Protein AF-A0A356WYN8-F1 (afdb_monomer_lite)

Secondary structure (DSSP, 8-state):
----HHHHHHHHTTS-TTS---EEEE--HHHHHHH-TTSHHHHHHTTS--S-BTTTB-----SS-SEEEE-

Foldseek 3Di:
DQQDQVSVVVVVVVDPPPPDFAEAEDEDLVVVLVPPVPCPSVCVVVVNDAQDDSHHHGGDGHPDGPYYHYD

Radius of gyration: 14.28 Å; chains: 1; bounding box: 31×24×35 Å

pLDDT: mean 93.76, std 2.4, range [83.62, 97.12]

Structure (mmCIF, N/CA/C/O backbone):
data_AF-A0A356WYN8-F1
#
_entry.id   AF-A0A356WYN8-F1
#
loop_
_atom_site.group_PDB
_atom_site.id
_atom_site.type_symbol
_atom_site.label_atom_id
_atom_site.label_alt_id
_atom_site.label_comp_id
_atom_site.label_asym_id
_atom_site.label_entity_id
_atom_site.label_seq_id
_atom_site.pdbx_PDB_ins_code
_atom_site.Cartn_x
_atom_site.Cartn_y
_atom_site.Cartn_z
_atom_site.occupancy
_atom_site.B_iso_or_equiv
_atom_site.auth_seq_id
_atom_site.auth_comp_id
_atom_site.auth_asym_id
_atom_site.auth_atom_id
_atom_site.pdbx_PDB_model_num
ATOM 1 N N . VAL A 1 1 ? -5.360 -1.588 -4.498 1.00 83.62 1 VAL A N 1
ATOM 2 C CA . VAL A 1 1 ? -3.976 -1.267 -4.073 1.00 83.62 1 VAL A CA 1
ATOM 3 C C . VAL A 1 1 ? -3.133 -2.514 -4.283 1.00 83.62 1 VAL A C 1
ATOM 5 O O . VAL A 1 1 ? -3.719 -3.590 -4.275 1.00 83.62 1 VAL A O 1
ATOM 8 N N . SER A 1 2 ? -1.829 -2.382 -4.529 1.00 91.12 2 SER A N 1
ATOM 9 C CA . SER A 1 2 ? -0.904 -3.513 -4.715 1.00 91.12 2 SER A CA 1
ATOM 10 C C . SER A 1 2 ? 0.017 -3.609 -3.494 1.00 91.12 2 SER A C 1
ATOM 12 O O . SER A 1 2 ? 1.095 -3.017 -3.531 1.00 91.12 2 SER A O 1
ATOM 14 N N . PRO A 1 3 ? -0.422 -4.249 -2.393 1.00 93.00 3 PRO A N 1
ATOM 15 C CA . PRO A 1 3 ? 0.269 -4.179 -1.108 1.00 93.00 3 PRO A CA 1
ATOM 16 C C . PRO A 1 3 ? 1.539 -5.028 -1.044 1.00 93.00 3 PRO A C 1
ATOM 18 O O . PRO A 1 3 ? 2.446 -4.637 -0.324 1.00 93.00 3 PRO A O 1
ATOM 21 N N . TYR A 1 4 ? 1.635 -6.126 -1.795 1.00 95.25 4 TYR A N 1
ATOM 22 C CA . TYR A 1 4 ? 2.745 -7.077 -1.691 1.00 95.25 4 TYR A CA 1
ATOM 23 C C . TYR A 1 4 ? 3.751 -6.928 -2.837 1.00 95.25 4 TYR A C 1
ATOM 25 O O . TYR A 1 4 ? 3.365 -6.752 -3.997 1.00 95.25 4 TYR A O 1
ATOM 33 N N . GLU A 1 5 ? 5.044 -7.022 -2.527 1.00 94.25 5 GLU A N 1
ATOM 34 C CA . GLU A 1 5 ? 6.129 -6.901 -3.507 1.00 94.25 5 GLU A CA 1
ATOM 35 C C . GLU A 1 5 ? 6.103 -8.043 -4.520 1.00 94.25 5 GLU A C 1
ATOM 37 O O . GLU A 1 5 ? 6.239 -7.801 -5.717 1.00 94.25 5 GLU A O 1
ATOM 42 N N . ASN A 1 6 ? 5.823 -9.268 -4.069 1.00 95.12 6 ASN A N 1
ATOM 43 C CA . ASN A 1 6 ? 5.734 -10.436 -4.947 1.00 95.12 6 ASN A CA 1
ATOM 44 C C . ASN A 1 6 ? 4.687 -10.251 -6.054 1.00 95.12 6 ASN A C 1
ATOM 46 O O . ASN A 1 6 ? 4.947 -10.588 -7.209 1.00 95.12 6 ASN A O 1
ATOM 50 N N . ASP A 1 7 ? 3.534 -9.660 -5.731 1.00 95.19 7 ASP A N 1
ATOM 51 C CA . ASP A 1 7 ? 2.483 -9.393 -6.714 1.00 95.19 7 ASP A CA 1
ATOM 52 C C . ASP A 1 7 ? 2.924 -8.324 -7.720 1.00 95.19 7 ASP A C 1
ATOM 54 O O . ASP A 1 7 ? 2.706 -8.466 -8.926 1.00 95.19 7 ASP A O 1
ATOM 58 N N . ARG A 1 8 ? 3.584 -7.256 -7.247 1.00 94.88 8 ARG A N 1
ATOM 59 C CA . ARG A 1 8 ? 4.138 -6.209 -8.122 1.00 94.88 8 ARG A CA 1
ATOM 60 C C . ARG A 1 8 ? 5.204 -6.779 -9.053 1.00 94.88 8 ARG A C 1
ATOM 62 O O . ARG A 1 8 ? 5.179 -6.484 -10.250 1.00 94.88 8 ARG A O 1
ATOM 69 N N . HIS A 1 9 ? 6.091 -7.620 -8.526 1.00 93.44 9 HIS A N 1
ATOM 70 C CA . HIS A 1 9 ? 7.116 -8.307 -9.299 1.00 93.44 9 HIS A CA 1
ATOM 71 C C . HIS A 1 9 ? 6.485 -9.222 -10.349 1.00 93.44 9 HIS A C 1
ATOM 73 O O . HIS A 1 9 ? 6.843 -9.127 -11.523 1.00 93.44 9 HIS A O 1
ATOM 79 N N . TYR A 1 10 ? 5.537 -10.079 -9.966 1.00 95.00 10 TYR A N 1
ATOM 80 C CA . TYR A 1 10 ? 4.860 -10.984 -10.894 1.00 95.00 10 TYR A CA 1
ATOM 81 C C . TYR A 1 10 ? 4.203 -10.215 -12.046 1.00 95.00 10 TYR A C 1
ATOM 83 O O . TYR A 1 10 ? 4.425 -10.529 -13.213 1.00 95.00 10 TYR A O 1
ATOM 91 N N . VAL A 1 11 ? 3.459 -9.149 -11.734 1.00 94.69 11 VAL A N 1
ATOM 92 C CA . VAL A 1 11 ? 2.819 -8.308 -12.753 1.00 94.69 11 VAL A CA 1
ATOM 93 C C . VAL A 1 11 ? 3.857 -7.653 -13.664 1.00 94.69 11 VAL A C 1
ATOM 95 O O . VAL A 1 11 ? 3.641 -7.611 -14.872 1.00 94.69 11 VAL A O 1
ATOM 98 N N . SER A 1 12 ? 4.994 -7.190 -13.132 1.00 93.94 12 SER A N 1
ATOM 99 C CA . SER A 1 12 ? 6.054 -6.581 -13.949 1.00 93.94 12 SER A CA 1
ATOM 100 C C . SER A 1 12 ? 6.600 -7.521 -15.032 1.00 93.94 12 SER A C 1
ATOM 102 O O . SER A 1 12 ? 6.912 -7.064 -16.130 1.00 93.94 12 SER A O 1
ATOM 104 N N . GLN A 1 13 ? 6.636 -8.832 -14.765 1.00 95.44 13 GLN A N 1
ATOM 105 C CA . GLN A 1 13 ? 7.129 -9.851 -15.700 1.00 95.44 13 GLN A CA 1
ATOM 106 C C . GLN A 1 13 ? 6.171 -10.117 -16.868 1.00 95.44 13 GLN A C 1
ATOM 108 O O . GLN A 1 13 ? 6.564 -10.733 -17.856 1.00 95.44 13 GLN A O 1
ATOM 113 N N . LEU A 1 14 ? 4.920 -9.654 -16.777 1.00 96.75 14 LEU A N 1
ATOM 114 C CA . LEU A 1 14 ? 3.930 -9.774 -17.850 1.00 96.75 14 LEU A CA 1
ATOM 115 C C . LEU A 1 14 ? 4.137 -8.736 -18.964 1.00 96.75 14 LEU A C 1
ATOM 117 O O . LEU A 1 14 ? 3.471 -8.807 -19.997 1.00 96.75 14 LEU A O 1
ATOM 121 N N . PHE A 1 15 ? 5.036 -7.768 -18.764 1.00 96.19 15 PHE A N 1
ATOM 122 C CA . PHE A 1 15 ? 5.305 -6.686 -19.706 1.00 96.19 15 PHE A CA 1
ATOM 123 C C . PHE A 1 15 ? 6.726 -6.780 -20.273 1.00 96.19 15 PHE A C 1
ATOM 125 O O . PHE A 1 15 ? 7.629 -7.278 -19.599 1.00 96.19 15 PHE A O 1
ATOM 132 N N . PRO A 1 16 ? 6.963 -6.260 -21.492 1.00 96.50 16 PRO A N 1
ATOM 133 C CA . PRO A 1 16 ? 8.313 -6.124 -22.021 1.00 96.50 16 PRO A CA 1
ATOM 134 C C . PRO A 1 16 ? 9.204 -5.294 -21.095 1.00 96.50 16 PRO A C 1
ATOM 136 O O . PRO A 1 16 ? 8.743 -4.351 -20.4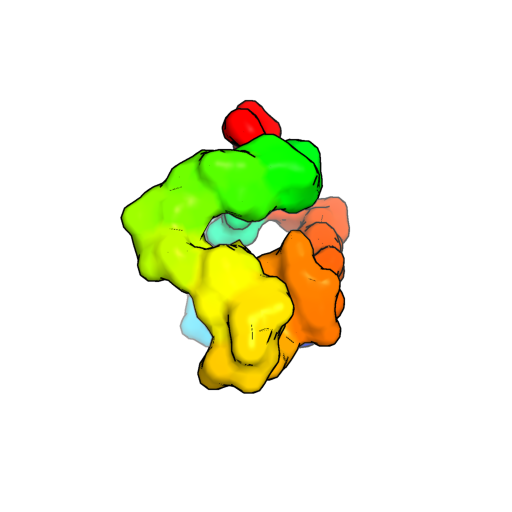38 1.00 96.50 16 PRO A O 1
ATOM 139 N N . GLU A 1 17 ? 10.498 -5.604 -21.101 1.00 93.00 17 GLU A N 1
ATOM 140 C CA . GLU A 1 17 ? 11.491 -4.873 -20.319 1.00 93.00 17 GLU A CA 1
ATOM 141 C C . GLU A 1 17 ? 11.394 -3.358 -20.576 1.00 93.00 17 GLU A C 1
ATOM 143 O O . GLU A 1 17 ? 11.193 -2.894 -21.7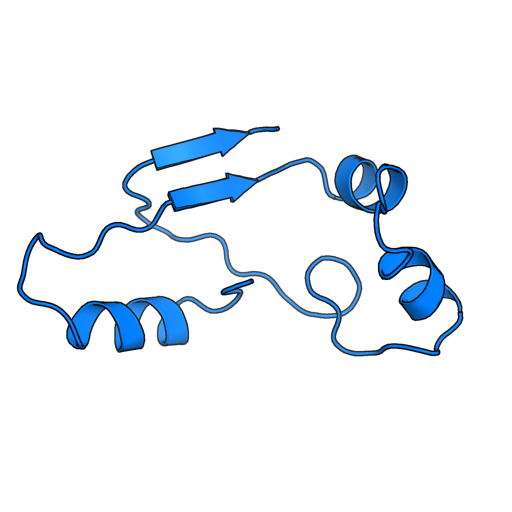00 1.00 93.00 17 GLU A O 1
ATOM 148 N N . GLY A 1 18 ? 11.456 -2.571 -19.500 1.00 91.75 18 GLY A N 1
ATOM 149 C CA . GLY A 1 18 ? 11.353 -1.112 -19.553 1.00 91.75 18 GLY A CA 1
ATOM 150 C C . GLY A 1 18 ? 9.939 -0.545 -19.741 1.00 91.75 18 GLY A C 1
ATOM 151 O O . GLY A 1 18 ? 9.760 0.654 -19.519 1.00 91.75 18 GLY A O 1
ATOM 152 N N . SER A 1 19 ? 8.938 -1.370 -20.072 1.00 94.94 19 SER A N 1
ATOM 153 C CA . SER A 1 19 ? 7.558 -0.920 -20.340 1.00 94.94 19 SER A CA 1
ATOM 154 C C . SER A 1 19 ? 6.667 -0.861 -19.094 1.00 94.94 19 SER A C 1
ATOM 156 O O . SER A 1 19 ? 5.593 -0.263 -19.132 1.00 94.94 19 SER A O 1
ATOM 158 N N . PHE A 1 20 ? 7.109 -1.448 -17.981 1.00 94.81 20 PHE A N 1
ATOM 159 C CA . PHE A 1 20 ? 6.428 -1.386 -16.691 1.00 94.81 20 PHE A CA 1
ATOM 160 C C . PHE A 1 20 ? 7.152 -0.429 -15.738 1.00 94.81 20 PHE A C 1
ATOM 162 O O . PHE A 1 20 ? 8.382 -0.445 -15.637 1.00 94.81 20 PHE A O 1
ATOM 169 N N . LYS A 1 21 ? 6.390 0.412 -15.032 1.00 94.38 21 LYS A N 1
ATOM 170 C CA . LYS A 1 21 ? 6.901 1.350 -14.023 1.00 94.38 21 LYS A CA 1
ATOM 171 C C . LYS A 1 21 ? 6.004 1.319 -12.794 1.00 94.38 21 LYS A C 1
ATOM 173 O O . LYS A 1 21 ? 4.790 1.465 -12.901 1.00 94.38 21 LYS A O 1
ATOM 178 N N . THR A 1 22 ? 6.613 1.165 -11.627 1.00 95.25 22 THR A N 1
ATOM 179 C CA . THR A 1 22 ? 5.934 1.228 -10.332 1.00 95.25 22 THR A CA 1
ATOM 180 C C . THR A 1 22 ? 5.910 2.667 -9.829 1.00 95.25 22 THR A C 1
ATOM 182 O O . THR A 1 22 ? 6.939 3.341 -9.791 1.00 95.25 22 THR A O 1
ATOM 185 N N . ILE A 1 23 ? 4.730 3.146 -9.436 1.00 96.06 23 ILE A N 1
ATOM 186 C CA . ILE A 1 23 ? 4.553 4.465 -8.822 1.00 96.06 23 ILE A CA 1
ATOM 187 C C . ILE A 1 23 ? 4.072 4.249 -7.391 1.00 96.06 23 ILE A C 1
ATOM 189 O O . ILE A 1 23 ? 3.019 3.647 -7.175 1.00 96.06 23 ILE A O 1
ATOM 193 N N . HIS A 1 24 ? 4.842 4.726 -6.418 1.00 96.50 24 HIS A N 1
ATOM 194 C CA . HIS A 1 24 ? 4.502 4.623 -5.006 1.00 96.50 24 HIS A CA 1
ATOM 195 C C . HIS A 1 24 ? 3.785 5.891 -4.550 1.00 96.50 24 HIS A C 1
ATOM 197 O O . HIS A 1 24 ? 4.393 6.950 -4.419 1.00 96.50 24 HIS A O 1
ATOM 203 N N . ILE A 1 25 ? 2.483 5.785 -4.304 1.00 94.94 25 ILE A N 1
ATOM 204 C CA . ILE A 1 25 ? 1.702 6.861 -3.691 1.00 94.94 25 ILE A CA 1
ATOM 205 C C . ILE A 1 25 ? 1.614 6.560 -2.200 1.00 94.94 25 ILE A C 1
ATOM 207 O O . ILE A 1 25 ? 1.100 5.511 -1.816 1.00 94.94 25 ILE A O 1
ATOM 211 N N . THR A 1 26 ? 2.130 7.464 -1.376 1.00 94.50 26 THR A N 1
ATOM 212 C CA . THR A 1 26 ? 2.200 7.294 0.074 1.00 94.50 26 THR A CA 1
ATOM 213 C C . THR A 1 26 ? 1.662 8.521 0.800 1.00 94.50 26 THR A C 1
ATOM 215 O O . THR A 1 26 ? 1.649 9.629 0.267 1.00 94.50 26 THR A O 1
ATOM 218 N N . CYS A 1 27 ? 1.204 8.322 2.028 1.00 93.19 27 CYS A N 1
ATOM 219 C CA . CYS A 1 27 ? 0.793 9.381 2.936 1.00 93.19 27 CYS A CA 1
ATOM 220 C C . CYS A 1 27 ? 0.828 8.861 4.374 1.00 93.19 27 CYS A C 1
ATOM 222 O O . CYS A 1 27 ? 0.888 7.653 4.610 1.00 93.19 27 CYS A O 1
ATOM 224 N N . ASP A 1 28 ? 0.738 9.770 5.342 1.00 91.94 28 ASP A N 1
ATOM 225 C CA . ASP A 1 28 ? 0.565 9.385 6.740 1.00 91.94 28 ASP A CA 1
ATOM 226 C C . ASP A 1 28 ? -0.729 8.547 6.924 1.00 91.94 28 ASP A C 1
ATOM 228 O O . ASP A 1 28 ? -1.796 8.956 6.444 1.00 91.94 28 ASP A O 1
ATOM 232 N N . PRO A 1 29 ? -0.680 7.389 7.617 1.00 88.81 29 PRO A N 1
ATOM 233 C CA . PRO A 1 29 ? -1.844 6.519 7.785 1.00 88.81 29 PRO A CA 1
ATOM 234 C C . PRO A 1 29 ? -3.038 7.200 8.459 1.00 88.81 29 PRO A C 1
ATOM 236 O O . PRO A 1 29 ? -4.179 6.970 8.058 1.00 88.81 29 PRO A O 1
ATOM 239 N N . LYS A 1 30 ? -2.807 8.075 9.449 1.00 91.38 30 LYS A N 1
ATOM 240 C CA . LYS A 1 30 ? -3.909 8.791 10.114 1.00 91.38 30 LYS A CA 1
ATOM 241 C C . LYS A 1 30 ? -4.573 9.762 9.150 1.00 91.38 30 LYS A C 1
ATOM 243 O O . LYS A 1 30 ? -5.795 9.867 9.137 1.00 91.38 30 LYS A O 1
ATOM 248 N N . THR A 1 31 ? -3.783 10.416 8.306 1.00 93.88 31 THR A N 1
ATOM 249 C CA . THR A 1 31 ? -4.288 11.299 7.250 1.00 93.88 31 THR A CA 1
ATOM 250 C C . THR A 1 31 ? -5.153 10.536 6.239 1.00 93.88 31 THR A C 1
ATOM 252 O O . THR A 1 31 ? -6.240 11.001 5.894 1.00 93.88 31 THR A O 1
ATOM 255 N N . ALA A 1 32 ? -4.731 9.343 5.800 1.00 92.69 32 ALA A N 1
ATOM 256 C CA . ALA A 1 32 ? -5.530 8.486 4.913 1.00 92.69 32 ALA A CA 1
ATOM 257 C C . ALA A 1 32 ? -6.876 8.093 5.542 1.00 92.69 32 ALA A C 1
ATOM 259 O O . ALA A 1 32 ? -7.929 8.243 4.917 1.00 92.69 32 ALA A O 1
ATOM 260 N N . GLN A 1 33 ? -6.834 7.643 6.798 1.00 92.56 33 GLN A N 1
ATOM 261 C CA . GLN A 1 33 ? -8.011 7.239 7.568 1.00 92.56 33 GLN A CA 1
ATOM 262 C C . GLN A 1 33 ? -8.946 8.414 7.873 1.00 92.56 33 GLN A C 1
ATOM 264 O O . GLN A 1 33 ? -10.155 8.232 7.936 1.00 92.56 33 GLN A O 1
ATOM 269 N N . GLN A 1 34 ? -8.413 9.625 8.045 1.00 95.25 34 GLN A N 1
ATOM 270 C CA . GLN A 1 34 ? -9.220 10.828 8.233 1.00 95.25 34 GLN A CA 1
ATOM 271 C C . GLN A 1 34 ? -9.926 11.247 6.939 1.00 95.25 34 GLN A C 1
ATOM 273 O O . GLN A 1 34 ? -11.075 11.680 6.984 1.00 95.25 34 GLN A O 1
ATOM 278 N N . ARG A 1 35 ? -9.238 11.156 5.792 1.00 96.31 35 ARG A N 1
ATOM 279 C CA . ARG A 1 35 ? -9.800 11.535 4.487 1.00 96.31 35 ARG A CA 1
ATOM 280 C C . ARG A 1 35 ? -10.974 10.632 4.090 1.00 96.31 35 ARG A C 1
ATOM 282 O O . ARG A 1 35 ? -11.909 11.1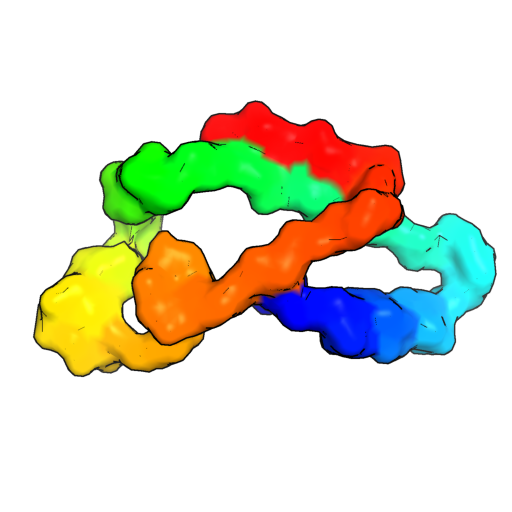42 3.485 1.00 96.31 35 ARG A O 1
ATOM 289 N N . ASP A 1 36 ? -10.884 9.330 4.389 1.00 95.38 36 ASP A N 1
ATOM 290 C CA . ASP A 1 36 ? -11.865 8.249 4.146 1.00 95.38 36 ASP A CA 1
ATOM 291 C C . ASP A 1 36 ? -13.003 8.567 3.148 1.00 95.38 36 ASP A C 1
ATOM 293 O O . ASP A 1 36 ? -14.188 8.517 3.490 1.00 95.38 36 ASP A O 1
ATOM 297 N N . PRO A 1 37 ? -12.684 8.867 1.875 1.00 95.25 37 PRO A N 1
ATOM 298 C CA . PRO A 1 37 ? -13.663 9.402 0.925 1.00 95.25 37 PRO A CA 1
ATOM 299 C C . PRO A 1 37 ? -1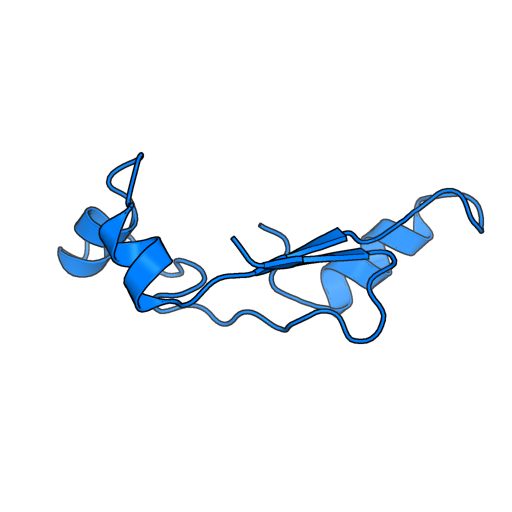4.757 8.391 0.556 1.00 95.25 37 PRO A C 1
ATOM 301 O O . PRO A 1 37 ? -15.768 8.754 -0.041 1.00 95.25 37 PRO A O 1
ATOM 304 N N . ARG A 1 38 ? -14.535 7.107 0.864 1.00 93.50 38 ARG A N 1
ATOM 305 C CA . ARG A 1 38 ? -15.441 5.994 0.560 1.00 93.50 38 ARG A CA 1
ATOM 306 C C . ARG A 1 38 ? -16.018 5.325 1.811 1.00 93.50 38 ARG A C 1
ATOM 308 O O . ARG A 1 38 ? -16.761 4.357 1.669 1.00 93.50 38 ARG A O 1
ATOM 315 N N . GLY A 1 39 ? -15.692 5.811 3.009 1.00 94.75 39 GLY A N 1
ATOM 316 C CA . GLY A 1 39 ? -16.161 5.214 4.261 1.00 94.75 39 GLY A CA 1
ATOM 317 C C . GLY A 1 39 ? -15.595 3.815 4.544 1.00 94.75 39 GLY A C 1
ATOM 318 O O . GLY A 1 39 ? -16.204 3.066 5.303 1.00 94.75 39 GLY A O 1
ATOM 319 N N . LEU A 1 40 ? -14.500 3.408 3.893 1.00 95.19 40 LEU A N 1
ATOM 320 C CA . LEU A 1 40 ? -13.949 2.054 4.030 1.00 95.19 40 LEU A CA 1
ATOM 321 C C . LEU A 1 40 ? -13.261 1.873 5.381 1.00 95.19 40 LEU A C 1
ATOM 323 O O . LEU A 1 40 ? -13.441 0.837 6.017 1.00 95.19 40 LEU A O 1
ATOM 327 N N . TYR A 1 41 ? -12.527 2.887 5.842 1.00 94.69 41 TYR A N 1
ATOM 328 C CA . TYR A 1 41 ? -11.880 2.841 7.153 1.00 94.69 41 TYR A CA 1
ATOM 329 C C . TYR A 1 41 ? -12.908 2.875 8.282 1.00 94.69 41 TYR A C 1
ATOM 331 O O . TYR A 1 41 ? -12.756 2.160 9.272 1.00 94.69 41 TYR A O 1
ATOM 339 N N . LYS A 1 42 ? -13.993 3.641 8.114 1.00 95.00 42 LYS A N 1
ATOM 340 C CA . LYS A 1 42 ? -15.129 3.608 9.040 1.00 95.00 42 LYS A CA 1
ATOM 341 C C . LYS A 1 42 ? -15.736 2.203 9.146 1.00 95.00 42 LYS A C 1
ATOM 343 O O . LYS A 1 42 ? -15.864 1.693 10.254 1.00 95.00 42 LYS A O 1
ATOM 348 N N . LYS A 1 43 ? -16.039 1.563 8.014 1.00 95.50 43 LYS A N 1
ATOM 349 C CA . LYS A 1 43 ? -16.597 0.202 7.984 1.00 95.50 43 LYS A CA 1
ATOM 350 C C . LYS A 1 43 ? -15.663 -0.842 8.590 1.00 95.50 43 LYS A C 1
ATOM 352 O O . LYS A 1 43 ? -16.120 -1.727 9.306 1.00 95.50 43 LYS A O 1
ATOM 357 N N . ALA A 1 44 ? -14.358 -0.725 8.346 1.00 94.75 44 ALA A N 1
ATOM 358 C CA . ALA A 1 44 ? -13.371 -1.605 8.965 1.00 94.75 44 ALA A CA 1
ATOM 359 C C . ALA A 1 44 ? -13.335 -1.433 10.492 1.00 94.75 44 ALA A C 1
ATOM 361 O O . ALA A 1 44 ? -13.332 -2.413 11.232 1.00 94.75 44 ALA A O 1
ATOM 362 N N . LYS A 1 45 ? -13.426 -0.189 10.979 1.00 93.56 45 LYS A N 1
ATOM 363 C CA . LYS A 1 45 ? -13.533 0.109 12.414 1.00 93.56 45 LYS A CA 1
ATOM 364 C C . LYS A 1 45 ? -14.822 -0.429 13.047 1.00 93.56 45 LYS A C 1
ATOM 366 O O . LYS A 1 45 ? -14.814 -0.796 14.218 1.00 93.56 45 LYS A O 1
ATOM 371 N N . GLU A 1 46 ? -15.917 -0.459 12.293 1.00 96.00 46 GLU A N 1
ATOM 372 C CA . GLU A 1 46 ? -17.205 -1.035 12.707 1.00 96.00 46 GLU A CA 1
ATOM 373 C C . GLU A 1 46 ? -17.223 -2.576 12.612 1.00 96.00 46 GLU A C 1
ATOM 375 O O . GLU A 1 46 ? -18.179 -3.205 13.058 1.00 96.00 46 GLU A O 1
ATOM 380 N N . GLY A 1 47 ? -16.155 -3.195 12.092 1.00 94.50 47 GLY A N 1
ATOM 381 C CA . GLY A 1 47 ? -16.026 -4.647 11.948 1.00 94.50 47 GLY A CA 1
ATOM 382 C C . GLY A 1 47 ? -16.751 -5.226 10.729 1.00 94.50 47 GLY A C 1
ATOM 383 O O . GLY A 1 47 ? -16.847 -6.443 10.600 1.00 94.50 47 GLY A O 1
ATOM 384 N N . GLU A 1 48 ? -17.253 -4.380 9.826 1.00 95.88 48 GLU A N 1
ATOM 385 C CA . GLU A 1 48 ? -17.943 -4.806 8.600 1.00 95.88 48 GLU A CA 1
ATOM 386 C C . GLU A 1 48 ? -16.972 -5.253 7.497 1.00 95.88 48 GLU A C 1
ATOM 388 O O . GLU A 1 48 ? -17.355 -5.990 6.588 1.00 95.88 48 GLU A O 1
ATOM 393 N N . ILE A 1 49 ? -15.725 -4.776 7.548 1.00 94.06 49 ILE A N 1
ATOM 394 C CA . ILE A 1 49 ? -14.664 -5.091 6.586 1.00 94.06 49 ILE A CA 1
ATOM 395 C C . ILE A 1 49 ? -13.432 -5.552 7.357 1.00 94.06 49 ILE A C 1
ATOM 397 O O . ILE A 1 49 ? -13.008 -4.893 8.301 1.00 94.06 49 ILE A O 1
ATOM 401 N N . THR A 1 50 ? -12.837 -6.650 6.905 1.00 93.12 50 THR A N 1
ATOM 402 C CA . THR A 1 50 ? -11.536 -7.140 7.365 1.00 93.12 50 THR A CA 1
ATOM 403 C C . THR A 1 50 ? -10.562 -7.200 6.192 1.00 93.12 50 THR A C 1
ATOM 405 O O . THR A 1 50 ? -10.973 -7.261 5.029 1.00 93.12 50 THR A O 1
ATOM 408 N N . GLY A 1 51 ? -9.264 -7.167 6.481 1.00 91.81 51 GLY A N 1
ATOM 409 C CA . GLY A 1 51 ? -8.217 -7.228 5.461 1.00 91.81 51 GLY A CA 1
ATOM 410 C C . GLY A 1 51 ? -8.055 -5.930 4.660 1.00 91.81 51 GLY A C 1
ATOM 411 O O . GLY A 1 51 ? -7.677 -5.957 3.488 1.00 91.81 51 GLY A O 1
ATOM 412 N N . LEU A 1 52 ? -8.357 -4.782 5.265 1.00 93.25 52 LEU A N 1
ATOM 413 C CA . LEU A 1 52 ? -8.192 -3.469 4.661 1.00 93.25 52 LEU A CA 1
ATOM 414 C C . LEU A 1 52 ? -6.741 -2.986 4.804 1.00 93.25 52 LEU A C 1
ATOM 416 O O . LEU A 1 52 ? -6.234 -2.730 5.899 1.00 93.25 52 LEU A O 1
ATOM 420 N N . THR A 1 53 ? -6.079 -2.798 3.664 1.00 90.50 53 THR A N 1
ATOM 421 C CA . THR A 1 53 ? -4.711 -2.270 3.587 1.00 90.50 53 THR A CA 1
ATOM 422 C C . THR A 1 53 ? -4.595 -0.901 4.265 1.00 90.50 53 THR A C 1
ATOM 424 O O . THR A 1 53 ? -5.343 0.031 3.953 1.00 90.50 53 THR A O 1
ATOM 427 N N . GLY A 1 54 ? -3.633 -0.764 5.183 1.00 85.62 54 GLY A N 1
ATOM 428 C CA . GLY A 1 54 ? -3.452 0.457 5.982 1.00 85.62 54 GLY A CA 1
ATOM 429 C C . GLY A 1 54 ? -4.390 0.566 7.194 1.00 85.62 54 GLY A C 1
ATOM 430 O O . GLY A 1 54 ? -4.469 1.635 7.807 1.00 85.62 54 GLY A O 1
ATOM 431 N N . TYR A 1 55 ? -5.099 -0.517 7.530 1.00 90.31 55 TYR A N 1
ATOM 432 C CA . TYR A 1 55 ? -5.830 -0.690 8.785 1.00 90.31 55 TYR A CA 1
ATOM 433 C C . TYR A 1 55 ? -5.426 -1.994 9.489 1.00 90.31 55 TYR A C 1
ATOM 435 O O . TYR A 1 55 ? -4.683 -1.938 10.464 1.00 90.31 55 TYR A O 1
ATOM 443 N N . ASP A 1 56 ? -5.872 -3.145 8.978 1.00 90.75 56 ASP A N 1
ATOM 444 C CA . ASP A 1 56 ? -5.649 -4.482 9.552 1.00 90.75 56 ASP A CA 1
ATOM 445 C C . ASP A 1 56 ? -4.962 -5.459 8.579 1.00 90.75 56 ASP A C 1
ATOM 447 O O . ASP A 1 56 ? -4.683 -6.597 8.949 1.00 90.75 56 ASP A O 1
ATOM 451 N N . ALA A 1 57 ? -4.652 -5.013 7.356 1.00 91.75 57 ALA A N 1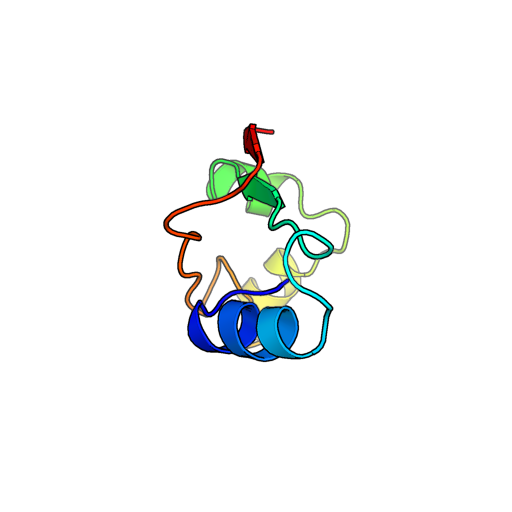
ATOM 452 C CA . ALA A 1 57 ? -3.779 -5.722 6.423 1.00 91.75 57 ALA A CA 1
ATOM 453 C C . ALA A 1 57 ? -2.479 -4.958 6.149 1.00 91.75 57 ALA A C 1
ATOM 455 O O . ALA A 1 57 ? -2.460 -3.721 6.068 1.00 91.75 57 ALA A O 1
ATOM 456 N N . ASP A 1 58 ? -1.416 -5.733 5.935 1.00 90.56 58 ASP A N 1
ATOM 457 C CA . ASP A 1 58 ? -0.077 -5.238 5.643 1.00 90.56 58 ASP A CA 1
ATOM 458 C C . ASP A 1 58 ? 0.006 -4.498 4.303 1.00 90.56 58 ASP A C 1
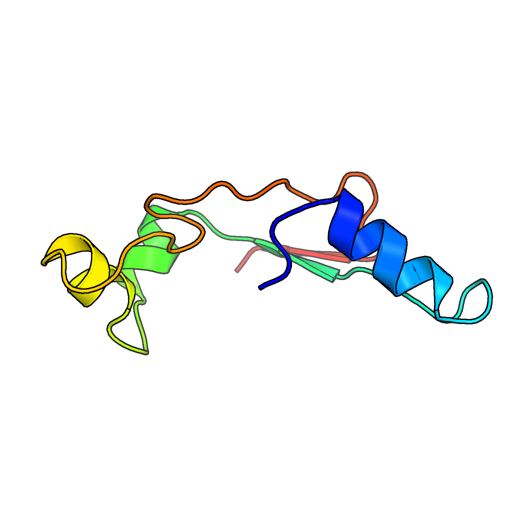ATOM 460 O O . ASP A 1 58 ? -0.771 -4.710 3.367 1.00 90.56 58 ASP A O 1
ATOM 464 N N . HIS A 1 59 ? 0.997 -3.613 4.222 1.00 92.69 59 HIS A N 1
ATOM 465 C CA . HIS A 1 59 ? 1.397 -2.930 3.003 1.00 92.69 59 HIS A CA 1
ATOM 466 C C . HIS A 1 59 ? 2.922 -2.856 2.949 1.00 92.69 59 HIS A C 1
ATOM 468 O O . HIS A 1 59 ? 3.549 -2.100 3.692 1.00 92.69 59 HIS A O 1
ATOM 474 N N . GLU A 1 60 ? 3.518 -3.599 2.029 1.00 93.81 60 GLU A N 1
ATOM 475 C CA . GLU A 1 60 ? 4.946 -3.563 1.756 1.00 93.81 60 GLU A CA 1
ATOM 476 C C . GLU A 1 60 ? 5.221 -2.401 0.804 1.00 93.81 60 GLU A C 1
ATOM 478 O O . GLU A 1 60 ? 4.756 -2.393 -0.340 1.00 93.81 60 GLU A O 1
ATOM 483 N N . ALA A 1 61 ? 5.966 -1.398 1.267 1.00 92.69 61 ALA A N 1
ATOM 484 C CA . ALA A 1 61 ? 6.414 -0.325 0.389 1.00 92.69 61 ALA A CA 1
ATOM 485 C C . ALA A 1 61 ? 7.324 -0.900 -0.718 1.00 92.69 61 ALA A C 1
ATOM 487 O O . ALA A 1 61 ? 8.161 -1.752 -0.419 1.00 92.69 61 ALA A O 1
ATOM 488 N N . PRO A 1 62 ? 7.185 -0.459 -1.981 1.00 93.62 62 PRO A N 1
ATOM 489 C CA . PRO A 1 62 ? 8.066 -0.904 -3.055 1.00 93.62 62 PRO A CA 1
ATOM 490 C C . PRO A 1 62 ? 9.507 -0.457 -2.788 1.00 93.62 62 PRO A C 1
ATOM 492 O O . PRO A 1 62 ? 9.733 0.697 -2.417 1.00 93.62 62 PRO A O 1
ATOM 495 N N . GLU A 1 63 ? 10.472 -1.350 -3.016 1.00 91.50 63 GLU A N 1
ATOM 496 C CA . GLU A 1 63 ? 11.893 -1.077 -2.751 1.00 91.50 63 GLU A CA 1
ATOM 497 C C . GLU A 1 63 ? 12.484 -0.058 -3.736 1.00 91.50 63 GLU A C 1
ATOM 499 O O . GLU A 1 63 ? 13.197 0.857 -3.333 1.00 91.50 63 GLU A O 1
ATOM 504 N N . ASN A 1 64 ? 12.153 -0.187 -5.026 1.00 92.19 64 ASN A N 1
ATOM 505 C CA . ASN A 1 64 ? 12.666 0.669 -6.101 1.00 92.19 64 ASN A CA 1
ATOM 506 C C . ASN A 1 64 ? 11.534 1.199 -7.001 1.00 92.19 64 ASN A C 1
ATOM 508 O O . ASN A 1 64 ? 11.403 0.782 -8.156 1.00 92.19 64 ASN A O 1
ATOM 512 N N . PRO A 1 65 ? 10.676 2.106 -6.499 1.00 95.06 65 PRO A N 1
ATOM 513 C CA . PRO A 1 65 ? 9.662 2.742 -7.324 1.00 95.06 65 PRO A CA 1
ATOM 514 C C . PRO A 1 65 ? 10.300 3.697 -8.338 1.00 95.06 65 PRO A C 1
ATOM 516 O O . PRO A 1 65 ? 11.245 4.419 -8.027 1.00 95.06 65 PRO A O 1
ATOM 519 N N . ALA A 1 66 ? 9.740 3.762 -9.546 1.00 96.06 66 ALA A N 1
ATOM 520 C CA . ALA A 1 66 ? 10.163 4.736 -10.554 1.00 96.06 66 ALA A CA 1
ATOM 521 C C . ALA A 1 66 ? 9.850 6.184 -10.132 1.00 96.06 66 ALA A C 1
ATOM 523 O O . ALA A 1 66 ? 10.525 7.118 -10.560 1.00 96.06 66 ALA A O 1
ATOM 524 N N . LEU A 1 67 ? 8.816 6.366 -9.306 1.00 96.75 67 LEU A N 1
ATOM 525 C CA . LEU A 1 67 ? 8.432 7.642 -8.713 1.00 96.75 67 LEU A CA 1
ATOM 526 C C . LEU A 1 67 ? 7.725 7.401 -7.378 1.00 96.75 67 LEU A C 1
ATOM 528 O O . LEU A 1 67 ? 6.851 6.537 -7.291 1.00 96.75 67 LEU A O 1
ATOM 532 N N . THR A 1 68 ? 8.044 8.224 -6.381 1.00 97.12 68 THR A N 1
ATOM 533 C CA . THR A 1 68 ? 7.314 8.282 -5.111 1.00 97.12 68 THR A CA 1
ATOM 534 C C . THR A 1 68 ? 6.623 9.633 -4.975 1.00 97.12 68 THR A C 1
ATOM 536 O O . THR A 1 68 ? 7.258 10.673 -5.143 1.00 97.12 68 THR A O 1
ATOM 539 N N . ILE A 1 69 ? 5.331 9.622 -4.651 1.00 96.94 69 ILE A N 1
ATOM 540 C CA . ILE A 1 69 ? 4.520 10.815 -4.393 1.00 96.94 69 ILE A CA 1
ATOM 541 C C . ILE A 1 69 ? 3.998 10.735 -2.959 1.00 96.94 69 ILE A C 1
ATOM 543 O O . ILE A 1 69 ? 3.341 9.759 -2.602 1.00 96.94 69 ILE A O 1
ATOM 547 N N . ASN A 1 70 ? 4.271 11.767 -2.158 1.00 95.00 70 ASN A N 1
ATOM 548 C CA . ASN A 1 70 ? 3.732 11.920 -0.807 1.00 95.00 70 ASN A CA 1
ATOM 549 C C . ASN A 1 70 ? 2.566 12.925 -0.826 1.00 95.00 70 ASN A C 1
ATOM 551 O O . ASN A 1 70 ? 2.755 14.046 -1.303 1.00 95.00 70 ASN A O 1
ATOM 555 N N . THR A 1 71 ? 1.376 12.515 -0.371 1.00 91.56 71 THR A N 1
ATOM 556 C CA . THR A 1 71 ? 0.109 13.269 -0.524 1.00 91.56 71 THR A CA 1
ATOM 557 C C . THR A 1 71 ? -0.594 13.612 0.779 1.00 91.56 71 THR A C 1
ATOM 559 O O . THR A 1 71 ? -0.817 12.698 1.599 1.00 91.56 71 THR A O 1
#

Sequence (71 aa):
VSPYENDRHYVSQLFPEGSFKTIHITCDPKTAQQRDPRGLYKKAKEGEITGLTGYDADHEAPENPALTINT